Protein AF-A0A641AQA7-F1 (afdb_monomer_lite)

pLDDT: mean 74.29, std 8.61, range [45.88, 86.31]

Sequence (129 aa):
MRRRSTTSRITTATMALLCVAQLGHLVADGHTPYIAALLLTLLVLLVATTVKLHRDDCVESRMSAAVLALLSGGGVALTATIGLPGQSDNGLDLLGAATLVLSVTTLTTLALTARR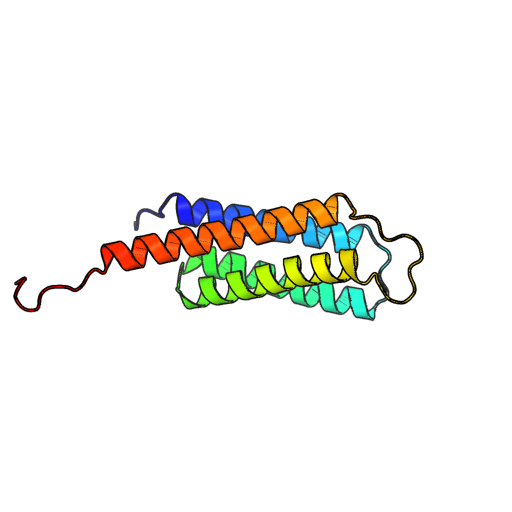QARETGPRSPYAL

Foldseek 3Di:
DPPDPPLLVQLLVLLVVLLVLLVCVLVPDPDDPVVNVVSVVLSVLSVVLSVCCVPPVDPVSLVSSLVSLCVQLVVLVCCQPVNDVPDDDRDCDPSSVSSNVSSVSSNVSSVVVVVVVCVVPPPPPPPPD

Structure (mmCIF, N/CA/C/O backbone):
data_AF-A0A641AQA7-F1
#
_entry.id   AF-A0A641AQA7-F1
#
loop_
_atom_site.group_PDB
_atom_site.id
_atom_site.type_symbol
_atom_site.label_atom_id
_atom_site.label_alt_id
_atom_site.label_comp_id
_atom_site.label_asym_id
_atom_site.label_entity_id
_atom_site.label_seq_id
_atom_site.pdbx_PDB_ins_code
_atom_site.Cartn_x
_atom_site.Cartn_y
_atom_site.Cartn_z
_atom_site.occupancy
_atom_site.B_iso_or_equiv
_atom_site.auth_seq_id
_atom_site.auth_comp_id
_atom_site.auth_asym_id
_atom_site.auth_atom_id
_atom_site.pdbx_PDB_model_num
ATOM 1 N N . MET A 1 1 ? -26.629 -0.512 13.114 1.00 45.88 1 MET A N 1
ATOM 2 C CA . MET A 1 1 ? -25.604 0.268 12.379 1.00 45.88 1 MET A CA 1
ATOM 3 C C . MET A 1 1 ? -24.464 0.638 13.327 1.00 45.88 1 MET A C 1
ATOM 5 O O . MET A 1 1 ? -24.626 1.541 14.138 1.00 45.88 1 MET A O 1
ATOM 9 N N . ARG A 1 2 ? -23.329 -0.078 13.292 1.00 47.59 2 ARG A N 1
ATOM 10 C CA . ARG A 1 2 ? -22.128 0.304 14.061 1.00 47.59 2 ARG A CA 1
ATOM 11 C C . ARG A 1 2 ? -21.537 1.572 13.436 1.00 47.59 2 ARG A C 1
ATOM 13 O O . ARG A 1 2 ? -21.246 1.578 12.242 1.00 47.59 2 ARG A O 1
ATOM 20 N N . ARG A 1 3 ? -21.380 2.651 14.212 1.00 52.00 3 ARG A N 1
ATOM 21 C CA . ARG A 1 3 ? -20.671 3.862 13.766 1.00 52.00 3 ARG A CA 1
ATOM 22 C C . ARG A 1 3 ? -19.230 3.471 13.425 1.00 52.00 3 ARG A C 1
ATOM 24 O O . ARG A 1 3 ? -18.434 3.241 14.328 1.00 52.00 3 ARG A O 1
ATOM 31 N N . ARG A 1 4 ? -18.894 3.373 12.134 1.00 56.12 4 ARG A N 1
ATOM 32 C CA . ARG A 1 4 ? -17.495 3.263 11.693 1.00 56.12 4 ARG A CA 1
ATOM 33 C C . ARG A 1 4 ? -16.751 4.499 12.186 1.00 56.12 4 ARG A C 1
ATOM 35 O O . ARG A 1 4 ? -17.145 5.614 11.837 1.00 56.12 4 ARG A O 1
ATOM 42 N N . SER A 1 5 ? -15.714 4.307 13.001 1.00 62.53 5 SER A N 1
ATOM 43 C CA . SER A 1 5 ? -14.879 5.417 13.451 1.00 62.53 5 SER A CA 1
ATOM 44 C C . SER A 1 5 ? -14.208 6.070 12.240 1.00 62.53 5 SER A C 1
ATOM 46 O O . SER A 1 5 ? -13.901 5.415 11.240 1.00 62.53 5 SER A O 1
ATOM 48 N N . THR A 1 6 ? -13.981 7.378 12.309 1.00 69.94 6 THR A N 1
ATOM 49 C CA . THR A 1 6 ? -13.276 8.146 11.270 1.00 69.94 6 THR A CA 1
ATOM 50 C C . THR A 1 6 ? -11.905 7.552 10.938 1.00 69.94 6 THR A C 1
ATOM 52 O O . THR A 1 6 ? -11.500 7.568 9.781 1.00 69.94 6 THR A O 1
ATOM 55 N N . THR A 1 7 ? -11.240 6.927 11.914 1.00 66.88 7 THR A N 1
ATOM 56 C CA . THR A 1 7 ? -9.978 6.193 11.737 1.00 66.88 7 THR A CA 1
ATOM 57 C C . THR A 1 7 ? -10.081 5.003 10.782 1.00 66.88 7 THR A C 1
ATOM 59 O O . THR A 1 7 ? -9.198 4.848 9.948 1.00 66.88 7 THR A O 1
ATOM 62 N N . SER A 1 8 ? -11.163 4.219 10.842 1.00 67.81 8 SER A N 1
ATOM 63 C CA . SER A 1 8 ? -11.393 3.076 9.939 1.00 67.81 8 SER A CA 1
ATOM 64 C C . SER A 1 8 ? -11.591 3.525 8.483 1.00 67.81 8 SER A C 1
ATOM 66 O O . SER A 1 8 ? -11.111 2.901 7.540 1.00 67.81 8 SER A O 1
ATOM 68 N N . A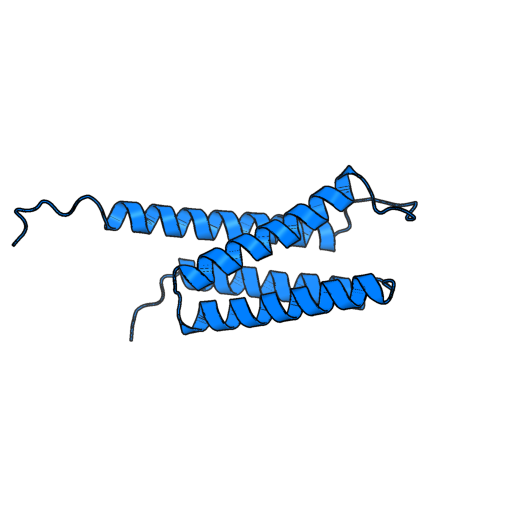RG A 1 9 ? -12.229 4.686 8.279 1.00 74.12 9 ARG A N 1
ATOM 69 C CA . ARG A 1 9 ? -12.383 5.271 6.936 1.00 74.12 9 ARG A CA 1
ATOM 70 C C . ARG A 1 9 ? -11.042 5.715 6.360 1.00 74.12 9 ARG A C 1
ATOM 72 O O . ARG A 1 9 ? -10.767 5.448 5.193 1.00 74.12 9 ARG A O 1
ATOM 79 N N . ILE A 1 10 ? -10.208 6.348 7.186 1.00 77.00 10 ILE A N 1
ATOM 80 C CA . ILE A 1 10 ? -8.879 6.812 6.778 1.00 77.00 10 ILE A CA 1
ATOM 81 C C . ILE A 1 10 ? -7.992 5.622 6.401 1.00 77.00 10 ILE A C 1
ATOM 83 O O . ILE A 1 10 ? -7.401 5.658 5.329 1.00 77.00 10 ILE A O 1
ATOM 87 N N . THR A 1 11 ? -7.955 4.548 7.199 1.00 73.31 11 THR A N 1
ATOM 88 C CA . THR A 1 11 ? -7.161 3.350 6.868 1.00 73.31 11 THR A CA 1
ATOM 89 C C . THR A 1 11 ? -7.628 2.678 5.581 1.00 73.31 11 THR A C 1
ATOM 91 O O . THR A 1 11 ? -6.796 2.259 4.785 1.00 73.31 11 THR A O 1
ATOM 94 N N . THR A 1 12 ? -8.940 2.601 5.328 1.00 75.81 12 THR A N 1
ATOM 95 C CA . THR A 1 12 ? -9.434 2.067 4.047 1.00 75.81 12 THR A CA 1
ATOM 96 C C . THR A 1 12 ? -9.069 2.959 2.861 1.00 75.81 12 THR A C 1
ATOM 98 O O . THR A 1 12 ? -8.718 2.442 1.805 1.00 75.81 12 THR A O 1
ATOM 101 N N . ALA A 1 13 ? -9.110 4.284 3.029 1.00 79.12 13 ALA A N 1
ATOM 102 C CA . ALA A 1 13 ? -8.763 5.227 1.972 1.00 79.12 13 ALA A CA 1
ATOM 103 C C . ALA A 1 13 ? -7.264 5.188 1.644 1.00 79.12 13 ALA A C 1
ATOM 105 O O . ALA A 1 13 ? -6.897 5.154 0.472 1.00 79.12 13 ALA A O 1
ATOM 106 N N . THR A 1 14 ? -6.394 5.134 2.657 1.00 77.94 14 THR A N 1
ATOM 107 C CA . THR A 1 14 ? -4.943 5.040 2.443 1.00 77.94 14 THR A CA 1
ATOM 108 C C . THR A 1 14 ? -4.544 3.710 1.812 1.00 77.94 14 THR A C 1
ATOM 110 O O . THR A 1 14 ? -3.708 3.696 0.915 1.00 77.94 14 THR A O 1
ATOM 113 N N . MET A 1 15 ? -5.191 2.609 2.200 1.00 76.31 15 MET A N 1
ATOM 114 C CA . MET A 1 15 ? -5.009 1.307 1.555 1.00 76.31 15 MET A CA 1
ATOM 115 C C . MET A 1 15 ? -5.472 1.297 0.092 1.00 76.31 15 MET A C 1
ATOM 117 O O . MET A 1 15 ? -4.777 0.767 -0.769 1.00 76.31 15 MET A O 1
ATOM 121 N N . ALA A 1 16 ? -6.610 1.927 -0.215 1.00 79.25 16 ALA A N 1
ATOM 122 C CA . ALA A 1 16 ? -7.080 2.062 -1.593 1.00 79.25 16 ALA A CA 1
ATOM 123 C C . ALA A 1 16 ? -6.109 2.890 -2.452 1.00 79.25 16 ALA A C 1
ATOM 125 O O . ALA A 1 16 ? -5.815 2.510 -3.582 1.00 79.25 16 ALA A O 1
ATOM 126 N N . LEU A 1 17 ? -5.559 3.981 -1.906 1.00 82.44 17 LEU A N 1
ATOM 127 C CA . LEU A 1 17 ? -4.521 4.769 -2.580 1.00 82.44 17 LEU A CA 1
ATOM 128 C C . LEU A 1 17 ? -3.246 3.951 -2.822 1.00 82.44 17 LEU A C 1
ATOM 130 O O . LEU A 1 17 ? -2.638 4.072 -3.880 1.00 82.44 17 LEU A O 1
ATOM 134 N N . LEU A 1 18 ? -2.875 3.082 -1.879 1.00 77.38 18 LEU A N 1
ATOM 135 C CA . LEU A 1 18 ? -1.754 2.151 -2.028 1.00 77.38 18 LEU A CA 1
ATOM 136 C C . LEU A 1 18 ? -1.982 1.159 -3.178 1.00 77.38 18 LEU A C 1
ATOM 138 O O . LEU A 1 18 ? -1.066 0.939 -3.966 1.00 77.38 18 LEU A O 1
ATOM 142 N N . CYS A 1 19 ? -3.203 0.628 -3.336 1.00 81.00 19 CYS A N 1
ATOM 143 C CA . CYS A 1 19 ? -3.567 -0.193 -4.498 1.00 81.00 19 CYS A CA 1
ATOM 144 C C . CYS A 1 19 ? -3.411 0.577 -5.814 1.00 81.00 19 CYS A C 1
ATOM 146 O O . CYS A 1 19 ? -2.875 0.039 -6.776 1.00 81.00 19 CYS A O 1
ATOM 148 N N . VAL A 1 20 ? -3.873 1.831 -5.865 1.00 82.25 20 VAL A N 1
ATOM 149 C CA . VAL A 1 20 ? -3.774 2.660 -7.078 1.00 82.25 20 VAL A CA 1
ATOM 150 C C . VAL A 1 20 ? -2.314 2.952 -7.422 1.00 82.25 20 VAL A C 1
ATOM 152 O O . VAL A 1 20 ? -1.933 2.848 -8.584 1.00 82.25 20 VAL A O 1
ATOM 155 N N . ALA A 1 21 ? -1.479 3.255 -6.427 1.00 79.50 21 ALA A N 1
ATOM 156 C CA . ALA A 1 21 ? -0.052 3.486 -6.640 1.00 79.50 21 ALA A CA 1
ATOM 157 C C . ALA A 1 21 ? 0.671 2.223 -7.150 1.00 79.50 21 ALA A C 1
ATOM 159 O O . ALA A 1 21 ? 1.473 2.307 -8.075 1.00 79.50 21 ALA A O 1
ATOM 160 N N . GLN A 1 22 ? 0.346 1.048 -6.597 1.00 77.00 22 GLN A N 1
ATOM 161 C CA . GLN A 1 22 ? 0.861 -0.251 -7.057 1.00 77.00 22 GLN A CA 1
ATOM 162 C C . GLN A 1 22 ? 0.409 -0.585 -8.486 1.00 77.00 22 GLN A C 1
ATOM 164 O O . GLN A 1 22 ? 1.196 -1.089 -9.283 1.00 77.00 22 GLN A O 1
ATOM 169 N N . LEU A 1 23 ? -0.841 -0.268 -8.833 1.00 79.31 23 LEU A N 1
ATOM 170 C CA . LEU A 1 23 ? -1.346 -0.407 -10.198 1.00 79.31 23 LEU A CA 1
ATOM 171 C C . LEU A 1 23 ? -0.583 0.511 -11.166 1.00 79.31 23 LEU A C 1
ATOM 173 O O . LEU A 1 23 ? -0.237 0.088 -12.263 1.00 79.31 23 LEU A O 1
ATOM 177 N N . GLY A 1 24 ? -0.300 1.748 -10.743 1.00 78.06 24 GLY A N 1
ATOM 178 C CA . GLY A 1 24 ? 0.508 2.702 -11.500 1.00 78.06 24 GLY A CA 1
ATOM 179 C C . GLY A 1 24 ? 1.901 2.157 -11.806 1.00 78.06 24 GLY A C 1
ATOM 180 O O . GLY A 1 24 ? 2.295 2.162 -12.965 1.00 78.06 24 GLY A O 1
ATOM 181 N N . HIS A 1 25 ? 2.587 1.601 -10.803 1.00 73.75 25 HIS A N 1
ATOM 182 C CA . HIS A 1 25 ? 3.880 0.923 -10.980 1.00 73.75 25 HIS A CA 1
ATOM 183 C C . HIS A 1 25 ? 3.807 -0.230 -11.986 1.00 73.75 25 HIS A C 1
ATOM 185 O O . HIS A 1 25 ? 4.625 -0.308 -12.898 1.00 73.75 25 HIS A O 1
ATOM 191 N N . LEU A 1 26 ? 2.789 -1.090 -11.879 1.00 76.06 26 LEU A N 1
ATOM 192 C CA . LEU A 1 26 ? 2.623 -2.233 -12.785 1.00 76.06 26 LEU A CA 1
ATOM 193 C C . LEU A 1 26 ? 2.424 -1.811 -14.252 1.00 76.06 26 LEU A C 1
ATOM 195 O O . LEU A 1 26 ? 2.836 -2.532 -15.156 1.00 76.06 26 LEU A O 1
ATOM 199 N N . VAL A 1 27 ? 1.759 -0.676 -14.488 1.00 79.25 27 VAL A N 1
ATOM 200 C CA . VAL A 1 27 ? 1.484 -0.151 -15.835 1.00 79.25 27 VAL A CA 1
ATOM 201 C C . VAL A 1 27 ? 2.651 0.682 -16.373 1.00 79.25 27 VAL A C 1
ATOM 203 O O . VAL A 1 27 ? 2.865 0.698 -17.584 1.00 79.25 27 VAL A O 1
ATOM 206 N N . ALA A 1 28 ? 3.369 1.391 -15.499 1.00 72.44 28 ALA A N 1
ATOM 207 C CA . ALA A 1 28 ? 4.397 2.351 -15.883 1.00 72.44 28 ALA A CA 1
ATOM 208 C C . ALA A 1 28 ? 5.720 1.688 -16.278 1.00 72.44 28 ALA A C 1
ATOM 210 O O . ALA A 1 28 ? 6.264 2.058 -17.319 1.00 72.44 28 ALA A O 1
ATOM 211 N N . ASP A 1 29 ? 6.216 0.700 -15.519 1.00 66.81 29 ASP A N 1
ATOM 212 C CA . ASP A 1 29 ? 7.472 0.054 -15.905 1.00 66.81 29 ASP A CA 1
ATOM 213 C C . ASP A 1 29 ? 7.229 -1.230 -16.698 1.00 66.81 29 ASP A C 1
ATOM 215 O O . ASP A 1 29 ? 6.424 -2.094 -16.339 1.00 66.81 29 ASP A O 1
ATOM 219 N N . GLY A 1 30 ? 7.990 -1.384 -17.783 1.00 62.59 30 GLY A N 1
ATOM 220 C CA . GLY A 1 30 ? 8.121 -2.633 -18.529 1.00 62.59 30 GLY A CA 1
ATOM 221 C C . GLY A 1 30 ? 8.885 -3.671 -17.710 1.00 62.59 30 GLY A C 1
ATOM 222 O O . GLY A 1 30 ? 10.043 -3.970 -17.993 1.00 62.59 30 GLY A O 1
ATOM 223 N N . HIS A 1 31 ? 8.249 -4.185 -16.662 1.00 66.31 31 HIS A N 1
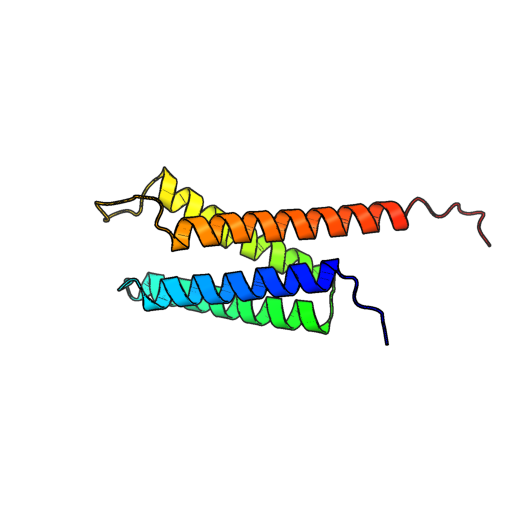ATOM 224 C CA . HIS A 1 31 ? 8.830 -5.147 -15.737 1.00 66.31 31 HIS A CA 1
ATOM 225 C C . HIS A 1 31 ? 9.158 -6.467 -16.444 1.00 66.31 31 HIS A C 1
ATOM 227 O O . HIS A 1 31 ? 8.439 -6.922 -17.337 1.00 66.31 31 HIS A O 1
ATOM 233 N N . THR A 1 32 ? 10.205 -7.152 -15.978 1.00 73.25 32 THR A N 1
ATOM 234 C CA . THR A 1 32 ? 10.411 -8.556 -16.351 1.00 73.25 32 THR A CA 1
ATOM 235 C C . THR A 1 32 ? 9.199 -9.387 -15.898 1.00 73.25 32 THR A C 1
ATOM 237 O O . THR A 1 32 ? 8.611 -9.102 -14.848 1.00 73.25 32 THR A O 1
ATOM 240 N N . PRO A 1 33 ? 8.800 -10.431 -16.647 1.00 76.12 33 PRO A N 1
ATOM 241 C CA . PRO A 1 33 ? 7.547 -11.155 -16.399 1.00 76.12 33 PRO A CA 1
ATOM 242 C C . PRO A 1 33 ? 7.463 -11.762 -14.991 1.00 76.12 33 PRO A C 1
ATOM 244 O O . PRO A 1 33 ? 6.378 -11.870 -14.424 1.00 76.12 33 PRO A O 1
ATOM 247 N N . TYR A 1 34 ? 8.608 -12.106 -14.395 1.00 73.06 34 TYR A N 1
ATOM 248 C CA . TYR A 1 34 ? 8.686 -12.596 -13.020 1.00 73.06 34 TYR A CA 1
ATOM 249 C C . TYR A 1 34 ? 8.333 -11.517 -11.983 1.00 73.06 34 TYR A C 1
ATOM 251 O O . TYR A 1 34 ? 7.549 -11.771 -11.069 1.00 73.06 34 TYR A O 1
ATOM 259 N N . ILE A 1 35 ? 8.865 -10.300 -12.136 1.00 74.44 35 ILE A N 1
ATOM 260 C CA . ILE A 1 35 ? 8.580 -9.192 -11.214 1.00 74.44 35 ILE A CA 1
ATOM 261 C C . ILE A 1 35 ? 7.128 -8.730 -11.385 1.00 74.44 35 ILE A C 1
ATOM 263 O O . ILE A 1 35 ? 6.439 -8.501 -10.392 1.00 74.44 35 ILE A O 1
ATOM 267 N N . ALA A 1 36 ? 6.631 -8.690 -12.625 1.00 75.25 36 ALA A N 1
ATOM 268 C CA . ALA A 1 36 ? 5.234 -8.380 -12.917 1.00 75.25 36 ALA A CA 1
ATOM 269 C C . ALA A 1 36 ? 4.269 -9.372 -12.242 1.00 75.25 36 ALA A C 1
ATOM 271 O O . ALA A 1 36 ? 3.286 -8.955 -11.633 1.00 75.25 36 ALA A O 1
ATOM 272 N N . ALA A 1 37 ? 4.566 -10.677 -12.286 1.00 79.69 37 ALA A N 1
ATOM 273 C CA . ALA A 1 37 ? 3.763 -11.690 -11.601 1.00 79.69 37 ALA A CA 1
ATOM 274 C C . ALA A 1 37 ? 3.758 -11.485 -10.077 1.00 79.69 37 ALA A C 1
ATOM 276 O O . ALA A 1 37 ? 2.702 -11.555 -9.446 1.00 79.69 37 ALA A O 1
ATOM 277 N N . LEU A 1 38 ? 4.916 -11.179 -9.484 1.00 79.94 38 LEU A N 1
ATOM 278 C CA . LEU A 1 38 ? 5.039 -10.941 -8.046 1.00 79.94 38 LEU A CA 1
ATOM 279 C C . LEU A 1 38 ? 4.255 -9.688 -7.617 1.00 79.94 38 LEU A C 1
ATOM 281 O O . LEU A 1 38 ? 3.452 -9.761 -6.686 1.00 79.94 38 LEU A O 1
ATOM 285 N N . LEU A 1 39 ? 4.388 -8.578 -8.348 1.00 78.31 39 LEU A N 1
ATOM 286 C CA . LEU A 1 39 ? 3.599 -7.361 -8.124 1.00 78.31 39 LEU A CA 1
ATOM 287 C C . LEU A 1 39 ? 2.097 -7.609 -8.276 1.00 78.31 39 LEU A C 1
ATOM 289 O O . LEU A 1 39 ? 1.313 -7.138 -7.457 1.00 78.31 39 LEU A O 1
ATOM 293 N N . LEU A 1 40 ? 1.684 -8.403 -9.267 1.00 83.31 40 LEU A N 1
ATOM 294 C CA . LEU A 1 40 ? 0.278 -8.741 -9.474 1.00 83.31 40 LEU A CA 1
ATOM 295 C C . LEU A 1 40 ? -0.278 -9.553 -8.298 1.00 83.31 40 LEU A C 1
ATOM 297 O O . LEU A 1 40 ? -1.360 -9.243 -7.800 1.00 83.31 40 LEU A O 1
ATOM 301 N N . THR A 1 41 ? 0.464 -10.544 -7.792 1.00 83.31 41 THR A N 1
ATOM 302 C CA . THR A 1 41 ? 0.035 -11.286 -6.591 1.00 83.31 41 THR A CA 1
ATOM 303 C C . THR A 1 41 ? -0.101 -10.371 -5.377 1.00 83.31 41 THR A C 1
ATOM 305 O O . THR A 1 41 ? -1.088 -10.463 -4.644 1.00 83.31 41 THR A O 1
ATOM 308 N N . LEU A 1 42 ? 0.840 -9.439 -5.201 1.00 80.94 42 LEU A N 1
ATOM 309 C CA . LEU A 1 42 ? 0.825 -8.479 -4.107 1.00 80.94 42 LEU A CA 1
ATOM 310 C C . LEU A 1 42 ? -0.357 -7.512 -4.226 1.00 80.94 42 LEU A C 1
ATOM 312 O O . LEU A 1 42 ? -1.045 -7.280 -3.234 1.00 80.94 42 LEU A O 1
ATOM 316 N N . LEU A 1 43 ? -0.657 -7.032 -5.436 1.00 82.56 43 LEU A N 1
ATOM 317 C CA . LEU A 1 43 ? -1.825 -6.206 -5.739 1.00 82.56 43 LEU A CA 1
ATOM 318 C C . LEU A 1 43 ? -3.130 -6.938 -5.396 1.00 82.56 43 LEU A C 1
ATOM 320 O O . LEU A 1 43 ? -3.996 -6.369 -4.733 1.00 82.56 43 LEU A O 1
ATOM 324 N N . VAL A 1 44 ? -3.269 -8.206 -5.795 1.00 86.31 44 VAL A N 1
ATOM 325 C CA . VAL A 1 44 ? -4.459 -9.022 -5.492 1.00 86.31 44 VAL A CA 1
ATOM 326 C C . VAL A 1 44 ? -4.631 -9.198 -3.981 1.00 86.31 44 VAL A C 1
ATOM 328 O O . VAL A 1 44 ? -5.737 -9.028 -3.464 1.00 86.31 44 VAL A O 1
ATOM 331 N N . LEU A 1 45 ? -3.543 -9.477 -3.257 1.00 83.88 45 LEU A N 1
ATOM 332 C CA . LEU A 1 45 ? -3.532 -9.550 -1.792 1.00 83.88 45 LEU A CA 1
ATOM 333 C C . LEU A 1 45 ? -3.924 -8.214 -1.148 1.00 83.88 45 LEU A C 1
ATOM 335 O O . LEU A 1 45 ? -4.714 -8.191 -0.200 1.00 83.88 45 LEU A O 1
ATOM 339 N N . LEU A 1 46 ? -3.424 -7.096 -1.674 1.00 80.69 46 LEU A N 1
ATOM 340 C CA . LEU A 1 46 ? -3.779 -5.758 -1.207 1.00 80.69 46 LEU A CA 1
ATOM 341 C C . LEU A 1 46 ? -5.272 -5.498 -1.403 1.00 80.69 46 LEU A C 1
ATOM 343 O O . LEU A 1 46 ? -5.967 -5.182 -0.443 1.00 80.69 46 LEU A O 1
ATOM 347 N N . VAL A 1 47 ? -5.811 -5.746 -2.596 1.00 83.06 47 VAL A N 1
ATOM 348 C CA . VAL A 1 47 ? -7.246 -5.587 -2.868 1.00 83.06 47 VAL A CA 1
ATOM 349 C C . VAL A 1 47 ? -8.079 -6.482 -1.946 1.00 83.06 47 VAL A C 1
ATOM 351 O O . VAL A 1 47 ? -8.996 -5.989 -1.288 1.00 83.06 47 VAL A O 1
ATOM 354 N N . ALA A 1 48 ? -7.735 -7.764 -1.808 1.00 84.38 48 ALA A N 1
ATOM 355 C CA . ALA A 1 48 ? -8.455 -8.685 -0.931 1.00 84.38 48 ALA A CA 1
ATOM 356 C C . ALA A 1 48 ? -8.460 -8.210 0.532 1.00 84.38 48 ALA A C 1
ATOM 358 O O . ALA A 1 48 ? -9.508 -8.209 1.186 1.00 84.38 48 ALA A O 1
ATOM 359 N N . THR A 1 49 ? -7.315 -7.745 1.040 1.00 79.38 49 THR A N 1
ATOM 360 C CA . THR A 1 49 ? -7.212 -7.219 2.408 1.00 79.38 49 THR A CA 1
ATOM 361 C C . THR A 1 49 ? -7.935 -5.888 2.578 1.00 79.38 49 THR A C 1
ATOM 363 O O . THR A 1 49 ? -8.574 -5.702 3.609 1.00 79.38 49 THR A O 1
ATOM 366 N N . THR A 1 50 ? -7.939 -4.993 1.582 1.00 79.19 50 THR A N 1
ATOM 367 C CA . THR A 1 50 ? -8.724 -3.745 1.639 1.00 79.19 50 THR A CA 1
ATOM 368 C C . THR A 1 50 ? -10.223 -4.024 1.743 1.00 79.19 50 THR A C 1
ATOM 370 O O . THR A 1 50 ? -10.913 -3.423 2.570 1.00 79.19 50 THR A O 1
ATOM 373 N N . VAL A 1 51 ? -10.727 -4.982 0.957 1.00 82.06 51 VAL A N 1
ATOM 374 C CA . VAL A 1 51 ? -12.139 -5.381 0.954 1.00 82.06 51 VAL A CA 1
ATOM 375 C C . VAL A 1 51 ? -12.503 -6.044 2.279 1.00 82.06 51 VAL A C 1
ATOM 377 O O . VAL A 1 51 ? -13.535 -5.708 2.866 1.00 82.06 51 VAL A O 1
ATOM 380 N N . LYS A 1 52 ? -11.643 -6.936 2.789 1.00 80.38 52 LYS A N 1
ATOM 381 C CA . LYS A 1 52 ? -11.841 -7.592 4.089 1.00 80.38 52 LYS A CA 1
ATOM 382 C C . LYS A 1 52 ? -11.804 -6.580 5.240 1.00 80.38 52 LYS A C 1
ATOM 384 O O . LYS A 1 52 ? -12.672 -6.616 6.109 1.00 80.38 52 LYS A O 1
ATOM 389 N N . LEU A 1 53 ? -10.887 -5.612 5.197 1.00 76.88 53 LEU A N 1
ATOM 390 C CA . LEU A 1 53 ? -10.779 -4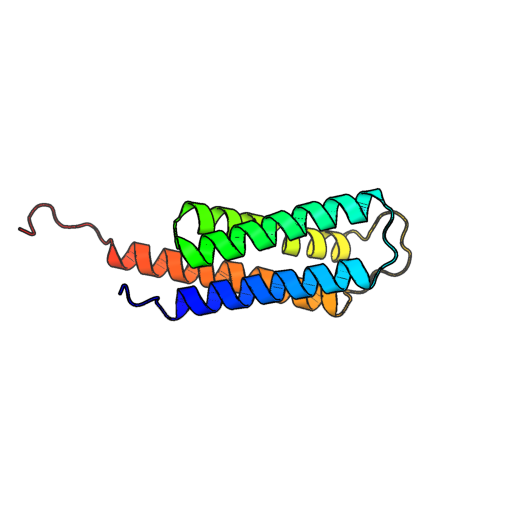.545 6.194 1.00 76.88 53 LEU A CA 1
ATOM 391 C C . LEU A 1 53 ? -12.024 -3.660 6.183 1.00 76.88 53 LEU A C 1
ATOM 393 O O . LEU A 1 53 ? -12.539 -3.297 7.238 1.00 76.88 53 LEU A O 1
ATOM 397 N N . HIS A 1 54 ? -12.540 -3.358 4.992 1.00 77.94 54 HIS A N 1
ATOM 398 C CA . HIS A 1 54 ? -13.769 -2.600 4.837 1.00 77.94 54 HIS A CA 1
ATOM 399 C C . HIS A 1 54 ? -14.987 -3.361 5.378 1.00 77.94 54 HIS A C 1
ATOM 401 O O . HIS A 1 54 ? -15.848 -2.747 6.009 1.00 77.94 54 HIS A O 1
ATOM 407 N N . ARG A 1 55 ? -15.098 -4.673 5.133 1.00 78.75 55 ARG A N 1
ATOM 408 C CA . ARG A 1 55 ? -16.264 -5.462 5.563 1.00 78.75 55 ARG A CA 1
ATOM 409 C C . ARG A 1 55 ? -16.262 -5.785 7.052 1.00 78.75 55 ARG A C 1
ATOM 411 O O . ARG A 1 55 ? -17.253 -5.478 7.712 1.00 78.75 55 ARG A O 1
ATOM 418 N N . ASP A 1 56 ? -15.167 -6.336 7.563 1.00 75.94 56 ASP A N 1
ATOM 419 C CA . ASP A 1 56 ? -15.170 -6.994 8.873 1.00 75.94 56 ASP A CA 1
ATOM 420 C C . ASP A 1 56 ? -14.459 -6.178 9.965 1.00 75.94 56 ASP A C 1
ATOM 422 O O . ASP A 1 56 ? -14.743 -6.358 11.147 1.00 75.94 56 ASP A O 1
ATOM 426 N N . ASP A 1 57 ? -13.566 -5.250 9.590 1.00 69.00 57 ASP A N 1
ATOM 427 C CA . ASP A 1 57 ? -12.758 -4.410 10.500 1.00 69.00 57 ASP A CA 1
ATOM 428 C C . ASP A 1 57 ? -12.139 -5.206 11.681 1.00 69.00 57 ASP A C 1
ATOM 430 O O . ASP A 1 57 ? -12.033 -4.733 12.817 1.00 69.00 57 ASP A O 1
ATOM 434 N N . CYS A 1 58 ? -11.754 -6.460 11.413 1.00 77.38 58 CYS A N 1
ATOM 435 C CA . CYS A 1 58 ? -11.173 -7.389 12.382 1.00 77.38 58 CYS A CA 1
ATOM 436 C C . CYS A 1 58 ? -9.671 -7.146 12.593 1.00 77.38 58 CYS A C 1
ATOM 438 O O . CYS A 1 58 ? -8.959 -6.691 11.695 1.00 77.38 58 CYS A O 1
ATOM 440 N N . VAL A 1 59 ? -9.159 -7.548 13.764 1.00 74.31 59 VAL A N 1
ATOM 441 C CA . VAL A 1 59 ? -7.725 -7.466 14.119 1.00 74.31 59 VAL A CA 1
ATOM 442 C C . VAL A 1 59 ? -6.847 -8.206 13.104 1.00 74.31 59 VAL A C 1
ATOM 444 O O . VAL A 1 59 ? -5.815 -7.689 12.689 1.00 74.31 59 VAL A O 1
ATOM 447 N N . GLU A 1 60 ? -7.295 -9.366 12.629 1.00 77.25 60 GLU A N 1
ATOM 448 C CA . GLU A 1 60 ? -6.597 -10.167 11.617 1.00 77.25 60 GLU A CA 1
ATOM 449 C C . GLU A 1 60 ? -6.454 -9.420 10.274 1.00 77.25 60 GLU A C 1
ATOM 451 O O . GLU A 1 60 ? -5.396 -9.423 9.638 1.00 77.25 60 GLU A O 1
ATOM 456 N N . SER A 1 61 ? -7.494 -8.681 9.870 1.00 76.19 61 SER A N 1
ATOM 457 C CA . SER A 1 61 ? -7.453 -7.849 8.662 1.00 76.19 61 SER A CA 1
ATOM 458 C C . SER A 1 61 ? -6.533 -6.636 8.821 1.00 76.19 61 SER A C 1
ATOM 460 O O . SER A 1 61 ? -5.955 -6.160 7.849 1.00 76.19 61 SER A O 1
ATOM 462 N N . ARG A 1 62 ? -6.384 -6.125 10.047 1.00 76.31 62 ARG A N 1
ATOM 463 C CA . ARG A 1 62 ? -5.460 -5.027 10.359 1.00 76.31 62 ARG A CA 1
ATOM 464 C C . ARG A 1 62 ? -4.010 -5.496 10.390 1.00 76.31 62 ARG A C 1
ATOM 466 O O . ARG A 1 62 ? -3.133 -4.767 9.939 1.00 76.31 62 ARG A O 1
ATOM 473 N N . MET A 1 63 ? -3.762 -6.706 10.887 1.00 80.94 63 MET A N 1
ATOM 474 C CA . MET A 1 63 ? -2.428 -7.302 10.903 1.00 80.94 63 MET A CA 1
ATOM 475 C C . MET A 1 63 ? -1.940 -7.596 9.482 1.00 80.94 63 MET A C 1
ATOM 477 O O . MET A 1 63 ? -0.837 -7.196 9.127 1.00 80.94 63 MET A O 1
ATOM 481 N N . SER A 1 64 ? -2.786 -8.196 8.638 1.00 81.38 64 SER A N 1
ATOM 482 C CA . SER A 1 64 ? -2.469 -8.395 7.214 1.00 81.38 64 SER A CA 1
ATOM 483 C C . SER A 1 64 ? -2.235 -7.071 6.479 1.00 81.38 64 SER A C 1
ATOM 485 O O . SER A 1 64 ? -1.268 -6.954 5.729 1.00 81.38 64 SER A O 1
ATOM 487 N N . ALA A 1 65 ? -3.039 -6.042 6.762 1.00 77.88 65 ALA A N 1
ATOM 488 C CA . ALA A 1 65 ? -2.823 -4.702 6.227 1.00 77.88 65 ALA A CA 1
ATOM 489 C C . ALA A 1 65 ? -1.465 -4.100 6.642 1.00 77.88 65 ALA A C 1
ATOM 491 O O . ALA A 1 65 ? -0.765 -3.532 5.805 1.00 77.88 65 ALA A O 1
ATOM 492 N N . ALA A 1 66 ? -1.066 -4.250 7.910 1.00 79.62 66 ALA A N 1
ATOM 493 C CA . ALA A 1 66 ? 0.233 -3.784 8.395 1.00 79.62 66 ALA A CA 1
ATOM 494 C C . ALA A 1 66 ? 1.401 -4.522 7.722 1.00 79.62 66 ALA A C 1
ATOM 496 O O . ALA A 1 66 ? 2.376 -3.891 7.321 1.00 79.62 66 ALA A O 1
ATOM 497 N N . VAL A 1 67 ? 1.290 -5.845 7.560 1.00 84.81 67 VAL A N 1
ATOM 498 C CA . VAL A 1 67 ? 2.312 -6.658 6.886 1.00 84.81 67 VAL A CA 1
ATOM 499 C C . VAL A 1 67 ? 2.469 -6.234 5.427 1.00 84.81 67 VAL A C 1
ATOM 501 O O . VAL A 1 67 ? 3.592 -6.027 4.980 1.00 84.81 67 VAL A O 1
ATOM 504 N N . LEU A 1 68 ? 1.370 -6.031 4.695 1.00 81.25 68 LEU A N 1
ATOM 505 C CA . LEU A 1 68 ? 1.424 -5.599 3.292 1.00 81.25 68 LEU A CA 1
ATOM 506 C C . LEU A 1 68 ? 1.976 -4.178 3.127 1.00 81.25 68 LEU A C 1
ATOM 508 O O . LEU A 1 68 ? 2.727 -3.919 2.185 1.00 81.25 68 LEU A O 1
ATOM 512 N N . ALA A 1 69 ? 1.649 -3.272 4.053 1.00 79.38 69 ALA A N 1
ATOM 513 C CA . ALA A 1 69 ? 2.225 -1.932 4.081 1.00 79.38 69 ALA A CA 1
ATOM 514 C C . ALA A 1 69 ? 3.740 -1.979 4.329 1.00 79.38 69 ALA A C 1
ATOM 516 O O . ALA A 1 69 ? 4.491 -1.324 3.610 1.00 79.38 69 ALA A O 1
ATOM 517 N N . LEU A 1 70 ? 4.199 -2.793 5.288 1.00 85.12 70 LEU A N 1
ATOM 518 C CA . LEU A 1 70 ? 5.627 -3.006 5.545 1.00 85.12 70 LEU A CA 1
ATOM 519 C C . LEU A 1 70 ? 6.340 -3.632 4.350 1.00 85.12 70 LEU A C 1
ATOM 521 O O . LEU A 1 70 ? 7.435 -3.194 4.018 1.00 85.12 70 LEU A O 1
ATOM 525 N N . LEU A 1 71 ? 5.731 -4.620 3.693 1.00 83.88 71 LEU A N 1
ATOM 526 C CA . LEU A 1 71 ? 6.330 -5.259 2.525 1.00 83.88 71 LEU A CA 1
ATOM 527 C C . LEU A 1 71 ? 6.479 -4.262 1.368 1.00 83.88 71 LEU A C 1
ATOM 529 O O . LEU A 1 71 ? 7.533 -4.200 0.745 1.00 83.88 71 LEU A O 1
ATOM 533 N N . SER A 1 72 ? 5.448 -3.445 1.127 1.00 80.00 72 SER A N 1
ATOM 534 C CA . SER A 1 72 ? 5.459 -2.428 0.067 1.00 80.00 72 SER A CA 1
ATOM 535 C C . SER A 1 72 ? 6.467 -1.315 0.357 1.00 80.00 72 SER A C 1
ATOM 537 O O . SER A 1 72 ? 7.307 -1.010 -0.482 1.00 80.00 72 SER A O 1
ATOM 539 N N . GLY A 1 73 ? 6.421 -0.725 1.556 1.00 78.50 73 GLY A N 1
ATOM 540 C CA . GLY A 1 73 ? 7.335 0.351 1.946 1.00 78.50 73 GLY A CA 1
ATOM 541 C C . GLY A 1 73 ? 8.777 -0.126 2.099 1.00 78.50 73 GLY A C 1
ATOM 542 O O . GLY A 1 73 ? 9.701 0.551 1.660 1.00 78.50 73 GLY A O 1
ATOM 543 N N . GLY A 1 74 ? 8.968 -1.312 2.678 1.00 80.00 74 GLY A N 1
ATOM 544 C CA . GLY A 1 74 ? 10.270 -1.953 2.829 1.00 80.00 74 GLY A CA 1
ATOM 545 C C . GLY A 1 74 ? 10.886 -2.305 1.482 1.00 80.00 74 GLY A C 1
ATOM 546 O O . GLY A 1 74 ? 12.054 -2.001 1.269 1.00 80.00 74 GLY A O 1
ATOM 547 N N . GLY A 1 75 ? 10.094 -2.857 0.556 1.00 78.50 75 GLY A N 1
ATOM 548 C CA . GLY A 1 75 ? 10.526 -3.118 -0.816 1.00 78.50 75 GLY A CA 1
ATOM 549 C C . GLY A 1 75 ? 11.037 -1.851 -1.495 1.00 78.50 75 GLY A C 1
ATOM 550 O O . GLY A 1 75 ? 12.162 -1.838 -1.975 1.00 78.50 75 GLY A O 1
ATOM 551 N N . VAL A 1 76 ? 10.271 -0.761 -1.426 1.00 77.50 76 VAL A N 1
ATOM 552 C CA . VAL A 1 76 ? 10.646 0.528 -2.031 1.00 77.50 76 VAL A CA 1
ATOM 553 C C . VAL A 1 76 ? 11.870 1.157 -1.356 1.00 77.50 76 VAL A C 1
ATOM 555 O O . VAL A 1 76 ? 12.731 1.731 -2.020 1.00 77.50 76 VAL A O 1
ATOM 558 N N . ALA A 1 77 ? 11.987 1.049 -0.032 1.00 78.81 77 ALA A N 1
ATOM 559 C CA . ALA A 1 77 ? 13.156 1.538 0.695 1.00 78.81 77 ALA A CA 1
ATOM 560 C C . ALA A 1 77 ? 14.420 0.733 0.348 1.00 78.81 77 ALA A C 1
ATOM 562 O O . ALA A 1 77 ? 15.492 1.310 0.171 1.00 78.81 77 ALA A O 1
ATOM 563 N N . LEU A 1 78 ? 14.297 -0.590 0.214 1.00 77.62 78 LEU A N 1
ATOM 564 C CA . LEU A 1 78 ? 15.380 -1.476 -0.217 1.00 77.62 78 LEU A CA 1
ATOM 565 C C . LEU A 1 78 ? 15.814 -1.153 -1.646 1.00 77.62 78 LEU A C 1
ATOM 567 O O . LEU A 1 78 ? 17.006 -0.994 -1.893 1.00 77.62 78 LEU A O 1
ATOM 571 N N . THR A 1 79 ? 14.866 -0.973 -2.568 1.00 75.56 79 THR A N 1
ATOM 572 C CA . THR A 1 79 ? 15.180 -0.601 -3.954 1.00 75.56 79 THR A CA 1
ATOM 573 C C . THR A 1 79 ? 15.816 0.783 -4.040 1.00 75.56 79 THR A C 1
ATOM 575 O O . THR A 1 79 ? 16.733 0.972 -4.829 1.00 75.56 79 THR A O 1
ATOM 578 N N . ALA A 1 80 ? 15.401 1.734 -3.199 1.00 73.75 80 ALA A N 1
ATOM 579 C CA . ALA A 1 80 ? 15.987 3.074 -3.158 1.00 73.75 80 ALA A CA 1
ATOM 580 C C . ALA A 1 80 ? 17.397 3.118 -2.537 1.00 73.75 80 ALA A C 1
ATOM 582 O O . ALA A 1 80 ? 18.184 3.992 -2.883 1.00 73.75 80 ALA A O 1
ATOM 583 N N . THR A 1 81 ? 17.717 2.216 -1.601 1.00 77.56 81 THR A N 1
ATOM 584 C CA . THR A 1 81 ? 18.999 2.233 -0.865 1.00 77.56 81 THR A CA 1
ATOM 585 C C . THR A 1 81 ? 20.055 1.311 -1.459 1.00 77.56 81 THR A C 1
ATOM 587 O O . THR A 1 81 ? 21.223 1.685 -1.523 1.00 77.56 81 THR A O 1
ATOM 590 N N . ILE A 1 82 ? 19.658 0.109 -1.876 1.00 74.56 82 ILE A N 1
ATOM 591 C CA . ILE A 1 82 ? 20.560 -0.923 -2.404 1.00 74.56 82 ILE A CA 1
ATOM 592 C C . ILE A 1 82 ? 20.568 -0.901 -3.941 1.00 74.56 82 ILE A C 1
ATOM 594 O O . ILE A 1 82 ? 21.530 -1.354 -4.558 1.00 74.56 82 ILE A O 1
ATOM 598 N N . GLY A 1 83 ? 19.538 -0.318 -4.563 1.00 64.00 83 GLY A N 1
ATOM 599 C CA . GLY A 1 83 ? 19.336 -0.356 -6.009 1.00 64.00 83 GLY A CA 1
ATOM 600 C C . GLY A 1 83 ? 18.767 -1.695 -6.479 1.00 64.00 83 GLY A C 1
ATOM 601 O O . GLY A 1 83 ? 18.905 -2.722 -5.808 1.00 64.00 83 GLY A O 1
ATOM 602 N N . LEU A 1 84 ? 18.112 -1.706 -7.644 1.00 67.38 84 LEU A N 1
ATOM 603 C CA . LEU A 1 84 ? 17.760 -2.967 -8.298 1.00 67.38 84 LEU A CA 1
ATOM 604 C C . LEU A 1 84 ? 18.989 -3.567 -8.997 1.00 67.38 84 LEU A C 1
ATOM 606 O O . LEU A 1 84 ? 19.686 -2.856 -9.730 1.00 67.38 84 LEU A O 1
ATOM 610 N N . PRO A 1 85 ? 19.247 -4.879 -8.835 1.00 60.22 85 PRO A N 1
ATOM 611 C CA . PRO A 1 85 ? 20.304 -5.544 -9.580 1.00 60.22 85 PRO A CA 1
ATOM 612 C C . PRO A 1 85 ? 19.995 -5.475 -11.082 1.00 60.22 85 PRO A C 1
ATOM 614 O O . PRO A 1 85 ? 19.004 -6.037 -11.544 1.00 60.22 85 PRO A O 1
ATOM 617 N N . GLY A 1 86 ? 20.853 -4.787 -11.839 1.00 62.12 86 GLY A N 1
ATOM 618 C CA . GLY A 1 86 ? 20.733 -4.649 -13.296 1.00 62.12 86 GLY A CA 1
ATOM 619 C C . GLY A 1 86 ? 20.121 -3.337 -13.804 1.00 62.12 86 GLY A C 1
ATOM 620 O O . GLY A 1 86 ? 19.948 -3.210 -15.013 1.00 62.12 86 GLY A O 1
ATOM 621 N N . GLN A 1 87 ? 19.831 -2.359 -12.937 1.00 61.88 87 GLN A N 1
ATOM 622 C CA . GLN A 1 87 ? 19.337 -1.031 -13.336 1.00 61.88 87 GLN A CA 1
ATOM 623 C C . GLN A 1 87 ? 20.323 0.080 -12.945 1.00 61.88 87 GLN A C 1
ATOM 625 O O . GLN A 1 87 ? 20.779 0.136 -11.804 1.00 61.88 87 GLN A O 1
ATOM 630 N N . SER A 1 88 ? 20.670 0.939 -13.912 1.00 54.28 88 SER A N 1
ATOM 631 C CA . SER A 1 88 ? 21.735 1.950 -13.804 1.00 54.28 88 SER A CA 1
ATOM 632 C C . SER A 1 88 ? 21.288 3.321 -13.286 1.00 54.28 88 SER A C 1
ATOM 634 O O . SER A 1 88 ? 22.145 4.096 -12.879 1.00 54.28 88 SER A O 1
ATOM 636 N N . ASP A 1 89 ? 19.987 3.610 -13.251 1.00 56.44 89 ASP A N 1
ATOM 637 C CA . ASP A 1 89 ? 19.436 4.863 -12.723 1.00 56.44 89 ASP A CA 1
ATOM 638 C C . ASP A 1 89 ? 18.459 4.549 -11.589 1.00 56.44 89 ASP A C 1
ATOM 640 O O . ASP A 1 89 ? 17.365 4.053 -11.834 1.00 56.44 89 ASP A O 1
ATOM 644 N N . ASN A 1 90 ? 18.850 4.821 -10.342 1.00 53.81 90 ASN A N 1
ATOM 645 C CA . ASN A 1 90 ? 18.012 4.573 -9.163 1.00 53.81 90 ASN A CA 1
ATOM 646 C C . ASN A 1 90 ? 17.860 5.858 -8.341 1.00 53.81 90 ASN A C 1
ATOM 648 O O . ASN A 1 90 ? 18.415 6.005 -7.253 1.00 53.81 90 ASN A O 1
ATOM 652 N N . GLY A 1 91 ? 17.108 6.813 -8.886 1.00 54.81 91 GLY A N 1
ATOM 653 C CA . GLY A 1 91 ? 16.480 7.861 -8.087 1.00 54.81 91 GLY A CA 1
ATOM 654 C C . GLY A 1 91 ? 15.178 7.343 -7.475 1.00 54.81 91 GLY A C 1
ATOM 655 O O . GLY A 1 91 ? 14.515 6.482 -8.049 1.00 54.81 91 GLY A O 1
ATOM 656 N N . LEU A 1 92 ? 14.793 7.871 -6.313 1.00 59.69 92 LEU A N 1
ATOM 657 C CA . LEU A 1 92 ? 13.450 7.672 -5.766 1.00 59.69 92 LEU A CA 1
ATOM 658 C C . LEU A 1 92 ? 12.433 8.253 -6.759 1.00 59.69 92 LEU A C 1
ATOM 660 O O . LEU A 1 92 ? 12.253 9.469 -6.818 1.00 59.69 92 LEU A O 1
ATOM 664 N N . ASP A 1 93 ? 11.795 7.388 -7.547 1.00 71.69 93 ASP A N 1
ATOM 665 C CA . ASP A 1 93 ? 10.728 7.808 -8.449 1.00 71.69 93 ASP A CA 1
ATOM 666 C C . ASP A 1 93 ? 9.538 8.365 -7.647 1.00 71.69 93 ASP A C 1
ATOM 668 O O . ASP A 1 93 ? 9.308 7.998 -6.487 1.00 71.69 93 ASP A O 1
ATOM 672 N N . LEU A 1 94 ? 8.768 9.267 -8.256 1.00 76.94 94 LEU A N 1
ATOM 673 C CA . LEU A 1 94 ? 7.662 9.972 -7.608 1.00 76.94 94 LEU A CA 1
ATOM 674 C C . LEU A 1 94 ? 6.600 8.988 -7.087 1.00 76.94 94 LEU A C 1
ATOM 676 O O . LEU A 1 94 ? 6.057 9.172 -5.993 1.00 76.94 94 LEU A O 1
ATOM 680 N N . LEU A 1 95 ? 6.360 7.897 -7.827 1.00 74.88 95 LEU A N 1
ATOM 681 C CA . LEU A 1 95 ? 5.498 6.793 -7.402 1.00 74.88 95 LEU A CA 1
ATOM 682 C C . LEU A 1 95 ? 6.114 6.002 -6.238 1.00 74.88 95 LEU A C 1
ATOM 684 O O . LEU A 1 95 ? 5.406 5.635 -5.299 1.00 74.88 95 LEU A O 1
ATOM 688 N N . GLY A 1 96 ? 7.430 5.776 -6.245 1.00 75.19 96 GLY A N 1
ATOM 689 C CA . GLY A 1 96 ? 8.164 5.183 -5.123 1.00 75.19 96 GLY A CA 1
ATOM 690 C C . GLY A 1 96 ? 8.016 6.015 -3.844 1.00 75.19 96 GLY A C 1
ATOM 691 O O . GLY A 1 96 ? 7.560 5.515 -2.815 1.00 75.19 96 GLY A O 1
ATOM 692 N N . ALA A 1 97 ? 8.268 7.321 -3.918 1.00 79.25 97 ALA A N 1
ATOM 693 C CA . ALA A 1 97 ? 8.080 8.228 -2.787 1.00 79.25 97 ALA A CA 1
ATOM 694 C C . ALA A 1 97 ? 6.629 8.214 -2.267 1.00 79.25 97 ALA A C 1
ATOM 696 O O . ALA A 1 97 ? 6.403 8.120 -1.056 1.00 79.25 97 ALA A O 1
ATOM 697 N N . ALA A 1 98 ? 5.639 8.226 -3.167 1.00 79.50 98 ALA A N 1
ATOM 698 C CA . ALA A 1 98 ? 4.226 8.158 -2.801 1.00 79.50 98 ALA A CA 1
ATOM 699 C C . ALA A 1 98 ? 3.872 6.849 -2.075 1.00 79.50 98 ALA A C 1
ATOM 701 O O . ALA A 1 98 ? 3.217 6.883 -1.032 1.00 79.50 98 ALA A O 1
ATOM 702 N N . THR A 1 99 ? 4.334 5.697 -2.573 1.00 79.62 99 THR A N 1
ATOM 703 C CA . THR A 1 99 ? 4.108 4.400 -1.907 1.00 79.62 99 THR A CA 1
ATOM 704 C C . THR A 1 99 ? 4.744 4.340 -0.519 1.00 79.62 99 THR A C 1
ATOM 706 O O . THR A 1 99 ? 4.123 3.827 0.415 1.00 79.62 99 THR A O 1
ATOM 709 N N . LEU A 1 100 ? 5.929 4.931 -0.340 1.00 80.44 100 LEU A N 1
ATOM 710 C CA . LEU A 1 100 ? 6.606 4.992 0.953 1.00 80.44 100 LEU A CA 1
ATOM 711 C C . LEU A 1 100 ? 5.801 5.853 1.940 1.00 80.44 100 LEU A C 1
ATOM 713 O O . LEU A 1 100 ? 5.469 5.388 3.032 1.00 80.44 100 LEU A O 1
ATOM 717 N N . VAL A 1 101 ? 5.355 7.045 1.532 1.00 83.25 101 VAL A N 1
ATOM 718 C CA . VAL A 1 101 ? 4.478 7.900 2.356 1.00 83.25 101 VAL A CA 1
ATOM 719 C C . VAL A 1 101 ? 3.158 7.193 2.694 1.00 83.25 101 VAL A C 1
ATOM 721 O O . VAL A 1 101 ? 2.707 7.229 3.842 1.00 83.25 101 VAL A O 1
ATOM 724 N N . LEU A 1 102 ? 2.544 6.494 1.737 1.00 78.50 102 LEU A N 1
ATOM 725 C CA . LEU A 1 102 ? 1.306 5.741 1.959 1.00 78.50 102 LEU A CA 1
ATOM 726 C C . LEU A 1 102 ? 1.504 4.550 2.914 1.00 78.50 102 LEU A C 1
ATOM 728 O O . LEU A 1 102 ? 0.654 4.283 3.767 1.00 78.50 102 LEU A O 1
ATOM 732 N N . SER A 1 103 ? 2.645 3.863 2.842 1.00 81.31 103 SER A N 1
ATOM 733 C CA . SER A 1 103 ? 2.983 2.772 3.765 1.00 81.31 103 SER A CA 1
ATOM 734 C C . SER A 1 103 ? 3.201 3.273 5.200 1.00 81.31 103 SER A C 1
ATOM 736 O O . SER A 1 103 ? 2.673 2.713 6.159 1.00 81.31 103 SER A O 1
ATOM 738 N N . VAL A 1 104 ? 3.889 4.404 5.371 1.00 84.06 104 VAL A N 1
ATOM 739 C CA . VAL A 1 104 ? 4.097 5.013 6.692 1.00 84.06 104 VAL A CA 1
ATOM 740 C C . VAL A 1 104 ? 2.777 5.540 7.259 1.00 84.06 104 VAL A C 1
ATOM 742 O O . VAL A 1 104 ? 2.473 5.341 8.437 1.00 84.06 104 VAL A O 1
ATOM 745 N N . THR A 1 105 ? 1.941 6.173 6.436 1.00 81.31 105 THR A N 1
ATOM 746 C CA . THR A 1 105 ? 0.630 6.679 6.880 1.00 81.31 105 THR A CA 1
ATOM 747 C C . THR A 1 105 ? -0.342 5.549 7.238 1.00 81.31 105 THR A C 1
ATOM 749 O O . THR A 1 105 ? -1.038 5.640 8.250 1.00 81.31 105 THR A O 1
ATOM 752 N N . THR A 1 106 ? -0.366 4.439 6.494 1.00 77.94 106 THR A N 1
ATOM 753 C CA . THR A 1 106 ? -1.150 3.242 6.868 1.00 77.94 106 THR A CA 1
ATOM 754 C C . THR A 1 106 ? -0.669 2.634 8.188 1.00 77.94 106 THR A C 1
ATOM 756 O O . THR A 1 106 ? -1.485 2.357 9.067 1.00 77.94 106 THR A O 1
ATOM 759 N N . LEU A 1 107 ? 0.643 2.501 8.397 1.00 82.75 107 LEU A N 1
ATOM 760 C CA . LEU A 1 107 ? 1.190 1.963 9.648 1.00 82.75 107 LEU A CA 1
ATOM 761 C C . LEU A 1 107 ? 0.926 2.869 10.851 1.00 82.75 107 LEU A C 1
ATOM 763 O O . LEU A 1 107 ? 0.500 2.397 11.906 1.00 82.75 107 LEU A O 1
ATOM 767 N N . THR A 1 108 ? 1.127 4.177 10.701 1.00 83.12 108 THR A N 1
AT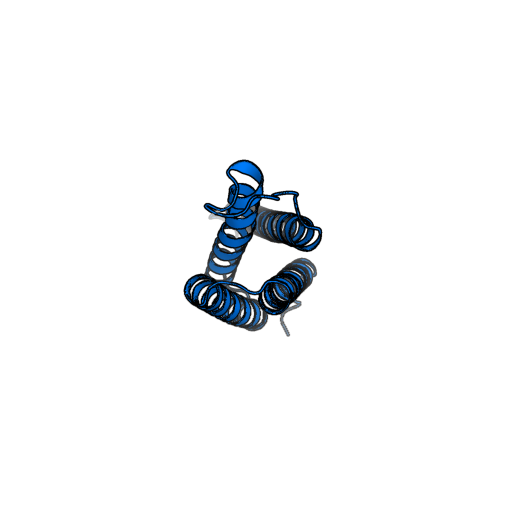OM 768 C CA . THR A 1 108 ? 0.872 5.151 11.775 1.00 83.12 108 THR A CA 1
ATOM 769 C C . THR A 1 108 ? -0.609 5.205 12.144 1.00 83.12 108 THR A C 1
ATOM 771 O O . THR A 1 108 ? -0.946 5.192 13.329 1.00 83.12 108 THR A O 1
ATOM 774 N N . THR A 1 109 ? -1.516 5.186 11.163 1.00 80.44 109 THR A N 1
ATOM 775 C CA . THR A 1 109 ? -2.967 5.152 11.419 1.00 80.44 109 THR A CA 1
ATOM 776 C C . THR A 1 109 ? -3.407 3.851 12.092 1.00 80.44 109 THR A C 1
ATOM 778 O O . THR A 1 109 ? -4.193 3.896 13.047 1.00 80.44 109 THR A O 1
ATOM 781 N N . LEU A 1 110 ? -2.858 2.700 11.690 1.00 78.62 110 LEU A N 1
ATOM 782 C CA . LEU A 1 110 ? -3.092 1.420 12.368 1.00 78.62 110 LEU A CA 1
ATOM 783 C C . LEU A 1 110 ? -2.561 1.433 13.809 1.00 78.62 110 LEU A C 1
ATOM 785 O O . LEU A 1 110 ? -3.289 1.052 14.729 1.00 78.62 110 LEU A O 1
ATOM 789 N N . ALA A 1 111 ? -1.349 1.946 14.036 1.00 83.06 111 ALA A N 1
ATOM 790 C CA . ALA A 1 111 ? -0.747 2.047 15.365 1.00 83.06 111 ALA A CA 1
ATOM 791 C C . ALA A 1 111 ? -1.541 2.976 16.299 1.00 83.06 111 ALA A C 1
ATOM 793 O O . ALA A 1 111 ? -1.770 2.645 17.465 1.00 83.06 111 ALA A O 1
ATOM 794 N N . LEU A 1 112 ? -2.015 4.119 15.793 1.00 82.06 112 LEU A N 1
ATOM 795 C CA . LEU A 1 112 ? -2.883 5.030 16.544 1.00 82.06 112 LEU A CA 1
ATOM 796 C C . LEU A 1 112 ? -4.211 4.365 16.916 1.00 82.06 112 LEU A C 1
ATOM 798 O O . LEU A 1 112 ? -4.698 4.546 18.034 1.00 82.06 112 LEU A O 1
ATOM 802 N N . THR A 1 113 ? -4.780 3.573 16.006 1.00 77.38 113 THR A N 1
ATOM 803 C CA . THR A 1 113 ? -6.030 2.841 16.250 1.00 77.38 113 THR A CA 1
ATOM 804 C C . THR A 1 113 ? -5.836 1.764 17.320 1.00 77.38 113 THR A C 1
ATOM 806 O O . THR A 1 113 ? -6.624 1.697 18.262 1.00 77.38 113 THR A O 1
ATOM 809 N N . ALA A 1 114 ? -4.743 0.998 17.245 1.00 75.00 114 ALA A N 1
ATOM 810 C CA . ALA A 1 114 ? -4.388 -0.001 18.252 1.00 75.00 114 ALA A CA 1
ATOM 811 C C . ALA A 1 114 ? -4.158 0.628 19.639 1.00 75.00 114 ALA A C 1
ATOM 813 O O . ALA A 1 114 ? -4.681 0.136 20.637 1.00 75.00 114 ALA A O 1
ATOM 814 N N . ARG A 1 115 ? -3.446 1.764 19.708 1.00 77.19 115 ARG A N 1
ATOM 815 C CA . ARG A 1 115 ? -3.214 2.498 20.966 1.00 77.19 115 ARG A CA 1
ATOM 816 C C . ARG A 1 115 ? -4.500 3.038 21.587 1.00 77.19 115 ARG A C 1
ATOM 818 O O . ARG A 1 115 ? -4.630 3.012 22.808 1.00 77.19 115 ARG A O 1
ATOM 825 N N . ARG A 1 116 ? -5.438 3.539 20.774 1.00 75.06 116 ARG A N 1
ATOM 826 C CA . ARG A 1 116 ? -6.748 3.996 21.270 1.00 75.06 116 ARG A CA 1
ATOM 827 C C . ARG A 1 116 ? -7.546 2.841 21.866 1.00 75.06 116 ARG A C 1
ATOM 829 O O . ARG A 1 116 ? -8.006 2.968 22.992 1.00 75.06 116 ARG A O 1
ATOM 836 N N . GLN A 1 117 ? -7.616 1.708 21.168 1.00 68.75 117 GLN A N 1
ATOM 837 C CA . GLN A 1 117 ? -8.288 0.518 21.693 1.00 68.75 117 GLN A CA 1
ATOM 838 C C . GLN A 1 117 ? -7.660 0.022 22.993 1.00 68.75 117 GLN A C 1
ATOM 840 O O . GLN A 1 117 ? -8.388 -0.198 23.951 1.00 68.75 117 GLN A O 1
ATOM 845 N N . ALA A 1 118 ? -6.328 -0.064 23.067 1.00 72.38 118 ALA A N 1
ATOM 846 C CA . ALA A 1 118 ? -5.638 -0.488 24.285 1.00 72.38 118 ALA A CA 1
ATOM 847 C C . ALA A 1 118 ? -5.940 0.419 25.495 1.00 72.38 118 ALA A C 1
ATOM 849 O O . ALA A 1 118 ? -6.024 -0.073 26.617 1.00 72.38 118 ALA A O 1
ATOM 850 N N . ARG A 1 119 ? -6.133 1.730 25.274 1.00 73.06 119 ARG A N 1
ATOM 851 C CA . ARG A 1 119 ? -6.545 2.681 26.323 1.00 73.06 119 ARG A CA 1
ATOM 852 C C . ARG A 1 119 ? -8.001 2.498 26.754 1.00 73.06 119 ARG A C 1
ATOM 854 O O . ARG A 1 119 ? -8.293 2.651 27.933 1.00 73.06 119 ARG A O 1
ATOM 861 N N . GLU A 1 120 ? -8.898 2.185 25.823 1.00 69.69 120 GLU A N 1
ATOM 862 C CA . GLU A 1 120 ? -10.321 1.954 26.112 1.00 69.69 120 GLU A CA 1
ATOM 863 C C . GLU A 1 120 ? -10.562 0.617 26.829 1.00 69.69 120 GLU A C 1
ATOM 865 O O . GLU A 1 120 ? -11.421 0.534 27.701 1.00 69.69 120 GLU A O 1
ATOM 870 N N . THR A 1 121 ? -9.767 -0.416 26.531 1.00 63.62 121 THR A N 1
ATOM 871 C CA . THR A 1 121 ? -9.763 -1.701 27.255 1.00 63.62 121 THR A CA 1
ATOM 872 C C . THR A 1 121 ? -8.880 -1.691 28.506 1.00 63.62 121 THR A C 1
ATOM 874 O O . THR A 1 121 ? -8.390 -2.746 28.908 1.00 63.62 121 THR A O 1
ATOM 877 N N . GLY A 1 122 ? -8.653 -0.523 29.121 1.00 62.94 122 GLY A N 1
ATOM 878 C CA . GLY A 1 122 ? -7.960 -0.422 30.409 1.00 62.94 122 GLY A CA 1
ATOM 879 C C . GLY A 1 122 ? -8.514 -1.434 31.424 1.00 62.94 122 GLY A C 1
ATOM 880 O O . GLY A 1 122 ? -9.686 -1.805 31.313 1.00 62.94 122 GLY A O 1
ATOM 881 N N . PRO A 1 123 ? -7.683 -1.929 32.365 1.00 60.16 123 PRO A N 1
ATOM 882 C CA . PRO A 1 123 ? -7.996 -3.084 33.201 1.00 60.16 123 PRO A CA 1
ATOM 883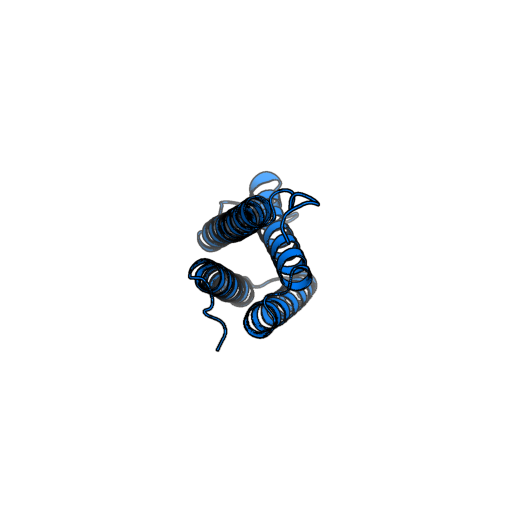 C C . PRO A 1 123 ? -9.373 -2.905 33.829 1.00 60.16 123 PRO A C 1
ATOM 885 O O . PRO A 1 123 ? -9.566 -2.060 34.703 1.00 60.16 123 PRO A O 1
ATOM 888 N N . ARG A 1 124 ? -10.346 -3.671 33.325 1.00 58.47 124 ARG A N 1
ATOM 889 C CA . ARG A 1 124 ? -11.695 -3.709 33.876 1.00 58.47 124 ARG A CA 1
ATOM 890 C C . ARG A 1 124 ? -11.507 -4.168 35.311 1.00 58.47 124 ARG A C 1
ATOM 892 O O . ARG A 1 124 ? -11.047 -5.290 35.528 1.00 58.47 124 ARG A O 1
ATOM 899 N N . SER A 1 125 ? -11.734 -3.271 36.270 1.00 63.16 125 SER A N 1
ATOM 900 C CA . SER A 1 125 ? -11.562 -3.648 37.663 1.00 63.16 125 SER A CA 1
ATOM 901 C C . SER A 1 125 ? -12.500 -4.834 37.921 1.00 63.16 125 SER A C 1
ATOM 903 O O . SER A 1 125 ? -13.652 -4.804 37.473 1.00 63.16 125 SER A O 1
ATOM 905 N N . PRO A 1 126 ? -12.042 -5.897 38.601 1.00 68.81 126 PRO A N 1
ATOM 906 C CA . PRO A 1 126 ? -12.865 -7.077 38.876 1.00 68.81 126 PRO A CA 1
ATOM 907 C C . PRO A 1 126 ? -14.085 -6.783 39.772 1.00 68.81 126 PRO A C 1
ATOM 909 O O . PRO A 1 126 ? -14.833 -7.695 40.099 1.00 68.81 126 PRO A O 1
ATOM 912 N N . TYR A 1 127 ? -14.298 -5.518 40.149 1.00 68.88 127 TYR A N 1
ATOM 913 C CA . TYR A 1 127 ? -15.382 -5.044 41.006 1.00 68.88 127 TYR A CA 1
ATOM 914 C C . TYR A 1 127 ? -16.380 -4.119 40.293 1.00 68.88 127 TYR A C 1
ATOM 916 O O . TYR A 1 127 ? -17.286 -3.602 40.939 1.00 68.88 127 TYR A O 1
ATOM 924 N N . ALA A 1 128 ? -16.237 -3.882 38.986 1.00 61.88 128 ALA A N 1
ATOM 925 C CA . ALA A 1 128 ? -17.227 -3.130 38.220 1.00 61.88 128 ALA A CA 1
ATOM 926 C C . ALA A 1 128 ? -18.353 -4.072 37.747 1.00 61.88 128 ALA A C 1
ATOM 928 O O . ALA A 1 128 ? -18.256 -4.658 36.666 1.00 61.88 128 ALA A O 1
ATOM 929 N N . LEU A 1 129 ? -19.372 -4.237 38.598 1.00 56.09 129 LEU A N 1
ATOM 930 C CA . LEU A 1 129 ? -20.679 -4.838 38.291 1.00 56.09 129 LEU A CA 1
ATOM 931 C C . LEU A 1 129 ? -21.634 -3.781 37.724 1.00 56.09 129 LEU A C 1
ATOM 933 O O . LEU A 1 129 ? -21.668 -2.666 38.291 1.00 56.09 129 LEU A O 1
#

Organism: NCBI:txid52699

Radius of gyration: 17.66 Å; chains: 1; bounding box: 47×23×60 Å

Secondary structure (DSSP, 8-state):
-----HHHHHHHHHHHHHHHHHHHHHHHS---HHHHHHHHHHHHHHHHHHHHHHHH--HHHHHHHHHHHHHHHHHHHHHHHH--TT-S-----HHHHHHHHHHHHHHHHHHHHHHHHHHHT----TT--